Protein AF-A0A0M0JNT2-F1 (afdb_monomer_lite)

InterPro domains:
  IPR013320 Concanavalin A-like lectin/glucanase domain superfamily [SSF49899] (17-79)

Radius of gyration: 14.54 Å; chains: 1; bounding box: 37×26×31 Å

Sequence (84 aa):
MSLDVKESRASLAATSGPAQIYWDGVSVATTASMRFPLPVGRSNLYVGKSNWGDVDPMFTGQMKDLLVWDVALSPAELDAVRLG

Foldseek 3Di:
DDKDKFDADPDPPDQWAKIFIDDPLHTDDIDGIDGDDDPDDDPDDDDQDDPVPPVDDGRDDDDDDDDDDPHGDDSVRVVVSVVD

Secondary structure (DSSP, 8-state):
--EEEEE--SSTT-SEEEEEEEETTEEEEEEEEEEPPPS---S---SSS-TTGGGSPPP-S--------SS---HHHHHHHHH-

Organism: NCBI:txid1460289

Structure (mmCIF, N/CA/C/O backbone):
data_AF-A0A0M0JNT2-F1
#
_entry.id   AF-A0A0M0JNT2-F1
#
loop_
_atom_site.group_PDB
_atom_site.id
_atom_site.type_symbol
_atom_site.label_atom_id
_atom_site.label_alt_id
_atom_site.label_comp_id
_atom_site.label_asym_id
_atom_site.label_entity_id
_atom_site.label_seq_id
_atom_site.pdbx_PDB_ins_code
_atom_site.Cartn_x
_atom_site.Cartn_y
_atom_site.Cartn_z
_atom_site.occupancy
_atom_site.B_iso_or_equiv
_atom_site.auth_seq_id
_atom_site.auth_comp_id
_atom_site.auth_asym_id
_atom_site.auth_atom_id
_atom_site.pdbx_PDB_model_num
ATOM 1 N N . MET A 1 1 ? 5.594 -6.388 16.475 1.00 72.75 1 MET A N 1
ATOM 2 C CA . MET A 1 1 ? 5.407 -5.140 15.723 1.00 72.75 1 MET A CA 1
ATOM 3 C C . MET A 1 1 ? 4.933 -5.514 14.333 1.00 72.75 1 MET A C 1
ATOM 5 O O . MET A 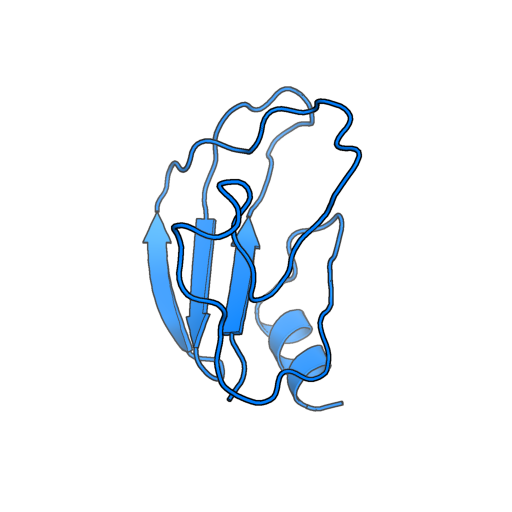1 1 ? 5.656 -6.237 13.656 1.00 72.75 1 MET A O 1
ATOM 9 N N . SER A 1 2 ? 3.716 -5.106 13.973 1.00 80.12 2 SER A N 1
ATOM 10 C CA . SER A 1 2 ? 3.110 -5.312 12.652 1.00 80.12 2 SER A CA 1
ATOM 11 C C . SER A 1 2 ? 3.006 -3.978 11.925 1.00 80.12 2 SER A C 1
ATOM 13 O O . SER A 1 2 ? 2.550 -2.987 12.501 1.00 80.12 2 SER A O 1
ATOM 15 N N . LEU A 1 3 ? 3.429 -3.966 10.665 1.00 82.38 3 LEU A N 1
ATOM 16 C CA . LEU A 1 3 ? 3.224 -2.857 9.745 1.00 82.38 3 LEU A CA 1
ATOM 17 C C . LEU A 1 3 ? 2.323 -3.351 8.625 1.00 82.38 3 LEU A C 1
ATOM 19 O O . LEU A 1 3 ? 2.664 -4.315 7.945 1.00 82.38 3 LEU A O 1
ATOM 23 N N . ASP A 1 4 ? 1.223 -2.644 8.396 1.00 84.69 4 ASP A N 1
ATOM 24 C CA . ASP A 1 4 ? 0.270 -3.003 7.356 1.00 84.69 4 ASP A CA 1
ATOM 25 C C . ASP A 1 4 ? -0.016 -1.794 6.475 1.00 84.69 4 ASP A C 1
ATOM 27 O O . ASP A 1 4 ? -0.261 -0.682 6.956 1.00 84.69 4 ASP A O 1
ATOM 31 N N . VAL A 1 5 ? 0.004 -2.020 5.165 1.00 82.94 5 VAL A N 1
ATOM 32 C CA . VAL A 1 5 ? -0.261 -0.996 4.157 1.00 82.94 5 VAL A CA 1
ATOM 33 C C . VAL A 1 5 ? -1.452 -1.441 3.332 1.00 82.94 5 VAL A C 1
ATOM 35 O O . VAL A 1 5 ? -1.453 -2.521 2.745 1.00 82.94 5 VAL A O 1
ATOM 38 N N . LYS A 1 6 ? -2.469 -0.585 3.280 1.00 86.00 6 LYS A N 1
ATOM 39 C CA . LYS A 1 6 ? -3.670 -0.793 2.484 1.00 86.00 6 LYS A CA 1
ATOM 40 C C . LYS A 1 6 ? -3.720 0.233 1.367 1.00 86.00 6 LYS A C 1
ATOM 42 O O . LYS A 1 6 ? -3.783 1.434 1.618 1.00 86.00 6 LYS A O 1
ATOM 47 N N . GLU A 1 7 ? -3.797 -0.257 0.141 1.00 80.12 7 GLU A N 1
ATOM 48 C CA . GLU A 1 7 ? -4.136 0.522 -1.045 1.00 80.12 7 GLU A CA 1
ATOM 49 C C . GLU A 1 7 ? -5.441 -0.019 -1.617 1.00 80.12 7 GLU A C 1
ATOM 51 O O . GLU A 1 7 ? -5.673 -1.226 -1.596 1.00 80.12 7 GLU A O 1
ATOM 56 N N . SER A 1 8 ? -6.303 0.850 -2.141 1.00 83.44 8 SER A N 1
ATOM 57 C CA . SER A 1 8 ? -7.519 0.397 -2.825 1.00 83.44 8 SER A CA 1
ATOM 58 C C . SER A 1 8 ? -7.627 1.012 -4.209 1.00 83.44 8 SER A C 1
ATOM 60 O O . SER A 1 8 ? -7.535 2.227 -4.378 1.00 83.44 8 SER A O 1
ATOM 62 N N . ARG A 1 9 ? -7.816 0.155 -5.217 1.00 78.81 9 ARG A N 1
ATOM 63 C CA . ARG A 1 9 ? -7.967 0.566 -6.612 1.00 78.81 9 ARG A CA 1
ATOM 64 C C . ARG A 1 9 ? -9.435 0.518 -7.007 1.00 78.81 9 ARG A C 1
ATOM 66 O O . ARG A 1 9 ? -10.063 -0.529 -6.916 1.00 78.81 9 ARG A O 1
ATOM 73 N N . ALA A 1 10 ? -9.956 1.632 -7.513 1.00 75.44 10 ALA A N 1
ATOM 74 C CA . ALA A 1 10 ? -11.299 1.665 -8.093 1.00 75.44 10 ALA A CA 1
ATOM 75 C C . ALA A 1 10 ? -11.385 0.883 -9.422 1.00 75.44 10 ALA A C 1
ATOM 77 O O . ALA A 1 10 ? -12.462 0.442 -9.811 1.00 75.44 10 ALA A O 1
ATOM 78 N N . SER A 1 11 ? -10.260 0.718 -10.132 1.00 77.56 11 SER A N 1
ATOM 79 C CA . SER A 1 11 ? -10.146 -0.099 -11.346 1.00 77.56 11 SER A CA 1
ATOM 80 C C . SER A 1 11 ? -8.685 -0.466 -11.644 1.00 77.56 11 SER A C 1
ATOM 82 O O . SER A 1 11 ? -7.759 0.161 -11.122 1.00 77.56 11 SER A O 1
ATOM 84 N N . LEU A 1 12 ? -8.459 -1.436 -12.539 1.00 75.12 12 LEU A N 1
ATOM 85 C CA . LEU A 1 12 ? -7.113 -1.817 -13.002 1.00 75.12 12 LEU A CA 1
ATOM 86 C C . LEU A 1 12 ? -6.393 -0.696 -13.776 1.00 75.12 12 LEU A C 1
ATOM 88 O O . LEU A 1 12 ? -5.166 -0.678 -13.829 1.00 75.12 12 LEU A O 1
ATOM 92 N N . ALA A 1 13 ? -7.144 0.252 -14.346 1.00 80.62 13 ALA A N 1
ATOM 93 C CA . ALA A 1 13 ? -6.604 1.406 -15.065 1.00 80.62 13 ALA A CA 1
ATOM 94 C C . ALA A 1 13 ? -6.269 2.595 -14.145 1.00 80.62 13 ALA A C 1
ATOM 96 O O . ALA A 1 13 ? -5.634 3.552 -14.590 1.00 80.62 13 ALA A O 1
ATOM 97 N N . ALA A 1 14 ? -6.690 2.563 -12.875 1.00 85.69 14 ALA A N 1
ATOM 98 C CA . ALA A 1 14 ? -6.419 3.640 -11.933 1.00 85.69 14 ALA A CA 1
ATOM 99 C C . ALA A 1 14 ? -4.906 3.801 -11.709 1.00 85.69 14 ALA A C 1
ATOM 101 O O . ALA A 1 14 ? -4.196 2.838 -11.407 1.00 85.69 14 ALA A O 1
ATOM 102 N N . THR A 1 15 ? -4.419 5.036 -11.837 1.00 90.12 15 THR A N 1
ATOM 103 C CA . THR A 1 15 ? -3.008 5.407 -11.628 1.00 90.12 15 THR A CA 1
ATOM 104 C C . THR A 1 15 ? -2.751 5.992 -10.239 1.00 90.12 15 THR A C 1
ATOM 106 O O . THR A 1 15 ? -1.596 6.112 -9.826 1.00 90.12 15 THR A O 1
ATOM 109 N N . SER A 1 16 ? -3.814 6.323 -9.506 1.00 92.94 16 SER A N 1
ATOM 110 C CA . SER A 1 16 ? -3.784 6.743 -8.109 1.00 92.94 16 SER A CA 1
ATOM 111 C C . SER A 1 16 ? -5.085 6.381 -7.393 1.00 92.94 16 SER A C 1
ATOM 113 O O . SER A 1 16 ? -6.102 6.105 -8.032 1.00 92.94 16 SER A O 1
ATOM 115 N N . GLY A 1 17 ? -5.060 6.402 -6.065 1.00 92.88 17 GLY A N 1
ATOM 116 C CA . GLY A 1 17 ? -6.233 6.182 -5.221 1.00 92.88 17 GLY A CA 1
ATOM 117 C C . GLY A 1 17 ? -5.883 6.242 -3.736 1.00 92.88 17 GLY A C 1
ATOM 118 O O . GLY A 1 17 ? -4.744 6.574 -3.396 1.00 92.88 17 GLY A O 1
ATOM 119 N N . PRO A 1 18 ? -6.844 5.973 -2.842 1.00 93.25 18 PRO A N 1
ATOM 120 C CA . PRO A 1 18 ? -6.625 6.146 -1.419 1.00 93.25 18 PRO A CA 1
ATOM 121 C C . PRO A 1 18 ? -5.709 5.060 -0.851 1.00 93.25 18 PRO A C 1
ATOM 123 O O . PRO A 1 18 ? -5.758 3.893 -1.261 1.00 93.25 18 PRO A O 1
ATOM 126 N N . ALA A 1 19 ? -4.896 5.471 0.119 1.00 92.94 19 ALA A N 1
ATOM 127 C CA . ALA A 1 19 ? -3.956 4.614 0.821 1.00 92.94 19 ALA A CA 1
ATOM 128 C C . ALA A 1 19 ? -3.951 4.913 2.322 1.00 92.94 19 ALA A C 1
ATOM 130 O O . ALA A 1 19 ? -4.184 6.046 2.753 1.00 92.94 19 ALA A O 1
ATOM 131 N N . GLN A 1 20 ? -3.684 3.878 3.109 1.00 93.88 20 GLN A N 1
ATOM 132 C CA . GLN A 1 20 ? -3.722 3.918 4.561 1.00 93.88 20 GLN A CA 1
ATOM 133 C C . GLN A 1 20 ? -2.617 3.032 5.137 1.00 93.88 20 GLN A C 1
ATOM 135 O O . GLN A 1 20 ? -2.471 1.876 4.743 1.00 93.88 20 GLN A O 1
ATOM 140 N N . ILE A 1 21 ? -1.868 3.572 6.096 1.00 92.94 21 ILE A N 1
ATOM 141 C CA . ILE A 1 21 ? -0.830 2.854 6.840 1.00 92.94 21 ILE A CA 1
ATOM 142 C C . ILE A 1 21 ? -1.326 2.602 8.259 1.00 92.94 21 ILE A C 1
ATOM 144 O O . ILE A 1 21 ? -1.913 3.498 8.882 1.00 92.94 21 ILE A O 1
ATOM 148 N N . TYR A 1 22 ? -1.065 1.398 8.758 1.00 91.31 22 TYR A N 1
ATOM 149 C CA . TYR A 1 22 ? -1.354 0.986 10.121 1.00 91.31 22 TYR A CA 1
ATOM 150 C C . TYR A 1 22 ? -0.093 0.492 10.828 1.00 91.31 22 TYR A C 1
ATOM 152 O O . TYR A 1 22 ? 0.712 -0.225 10.235 1.00 91.31 22 TYR A O 1
ATOM 160 N N . TRP A 1 23 ? 0.033 0.823 12.109 1.00 92.00 23 TRP A N 1
ATOM 161 C CA . TRP A 1 23 ? 1.074 0.318 12.996 1.00 92.00 23 TRP A CA 1
ATOM 162 C C . TRP A 1 23 ? 0.402 -0.359 14.189 1.00 92.00 23 TRP A C 1
ATOM 164 O O . TRP A 1 23 ? -0.375 0.279 14.897 1.00 92.00 23 TRP A O 1
ATOM 174 N N . ASP A 1 24 ? 0.664 -1.656 14.375 1.00 88.19 24 ASP A N 1
ATOM 175 C CA . ASP A 1 24 ? 0.104 -2.463 15.471 1.00 88.19 24 ASP A CA 1
ATOM 176 C C . ASP A 1 24 ? -1.426 -2.309 15.607 1.00 88.19 24 ASP A C 1
ATOM 178 O O . ASP A 1 24 ? -1.954 -2.084 16.693 1.00 88.19 24 ASP A O 1
ATOM 182 N N . GLY A 1 25 ? -2.159 -2.369 14.490 1.00 86.50 25 GLY A N 1
ATOM 183 C CA . GLY A 1 25 ? -3.616 -2.171 14.507 1.00 86.50 25 GLY A CA 1
ATOM 184 C C . GLY A 1 25 ? -4.079 -0.752 14.192 1.00 86.50 25 GLY A C 1
ATOM 185 O O . GLY A 1 25 ? -5.153 -0.554 13.626 1.00 86.50 25 GLY A O 1
ATOM 186 N N . VAL A 1 26 ? -3.267 0.251 14.518 1.00 89.25 26 VAL A N 1
ATOM 187 C CA . VAL A 1 26 ? -3.700 1.651 14.588 1.00 89.25 26 VAL A CA 1
ATOM 188 C C . VAL A 1 26 ? -3.380 2.395 13.298 1.00 89.25 26 VAL A C 1
ATOM 190 O O . VAL A 1 26 ? -2.257 2.352 12.811 1.00 89.25 26 VAL A O 1
ATOM 193 N N . SER A 1 27 ? -4.361 3.115 12.750 1.00 91.88 27 SER A N 1
ATOM 194 C CA . SER A 1 27 ? -4.169 4.015 11.604 1.00 91.88 27 SER A CA 1
ATOM 195 C C . SER A 1 27 ? -3.194 5.141 11.967 1.00 91.88 27 SER A C 1
ATOM 197 O O . SER A 1 27 ? -3.472 5.921 12.876 1.00 91.88 27 SER A O 1
ATOM 199 N N . VAL A 1 28 ? -2.066 5.236 11.254 1.00 96.25 28 VAL A N 1
ATOM 200 C CA . VAL A 1 28 ? -1.022 6.250 11.512 1.00 96.25 28 VAL A CA 1
ATOM 201 C C . VAL A 1 28 ? -0.854 7.264 10.381 1.00 96.25 28 VAL A C 1
ATOM 203 O O . VAL A 1 28 ? -0.351 8.358 10.621 1.00 96.25 28 VAL A O 1
ATOM 206 N N . ALA A 1 29 ? -1.278 6.941 9.155 1.00 95.94 29 ALA A N 1
ATOM 207 C CA . ALA A 1 29 ? -1.220 7.873 8.028 1.00 95.94 29 ALA A CA 1
ATOM 208 C C . ALA A 1 29 ? -2.236 7.521 6.941 1.00 95.94 29 ALA A C 1
ATOM 210 O O . ALA A 1 29 ? -2.266 6.386 6.469 1.00 95.94 29 ALA A O 1
ATOM 211 N N . THR A 1 30 ? -3.012 8.510 6.499 1.00 95.56 30 THR A N 1
ATOM 212 C CA . THR A 1 30 ? -4.041 8.355 5.466 1.00 95.56 30 THR A CA 1
ATOM 213 C C . THR A 1 30 ? -3.852 9.371 4.348 1.00 95.56 30 THR A C 1
ATOM 215 O O . THR A 1 30 ? -3.446 10.508 4.594 1.00 95.56 30 THR A O 1
ATOM 218 N N . THR A 1 31 ? -4.161 8.979 3.116 1.00 95.38 31 THR A N 1
ATOM 219 C CA . THR A 1 31 ? -4.245 9.896 1.977 1.00 95.38 31 THR A CA 1
ATOM 220 C C . THR A 1 31 ? -5.396 9.510 1.061 1.00 95.38 31 THR A C 1
ATOM 222 O O . THR A 1 31 ? -5.632 8.332 0.788 1.00 95.38 31 THR A O 1
ATOM 225 N N . ALA A 1 32 ? -6.097 10.520 0.546 1.00 93.31 32 ALA A N 1
ATOM 226 C CA . ALA A 1 32 ? -7.149 10.331 -0.448 1.00 93.31 32 ALA A CA 1
ATOM 227 C C . ALA A 1 32 ? -6.590 9.986 -1.839 1.00 93.31 32 ALA A C 1
ATOM 229 O O . ALA A 1 32 ? -7.305 9.423 -2.666 1.00 93.31 32 ALA A O 1
ATOM 230 N N . SER A 1 33 ? -5.324 10.326 -2.110 1.00 93.75 33 SER A N 1
ATOM 231 C CA . SER A 1 33 ? -4.690 10.073 -3.402 1.00 93.75 33 SER A CA 1
ATOM 232 C C . SER A 1 33 ? -3.196 9.810 -3.239 1.00 93.75 33 SER A C 1
ATOM 234 O O . SER A 1 33 ? -2.415 10.699 -2.901 1.00 93.75 33 SER A O 1
ATOM 236 N N . MET A 1 34 ? -2.803 8.569 -3.504 1.00 93.38 34 MET A N 1
ATOM 237 C CA . MET A 1 34 ? -1.429 8.114 -3.649 1.00 93.38 34 MET A CA 1
ATOM 238 C C . MET A 1 34 ? -1.247 7.555 -5.051 1.00 93.38 34 MET A C 1
ATOM 240 O O . MET A 1 34 ? -2.111 6.838 -5.555 1.00 93.38 34 MET A O 1
ATOM 244 N N . ARG A 1 35 ? -0.122 7.873 -5.692 1.00 93.00 35 ARG A N 1
ATOM 245 C CA . ARG A 1 35 ? 0.212 7.304 -6.997 1.00 93.00 35 ARG A CA 1
ATOM 246 C C . ARG A 1 35 ? 0.534 5.825 -6.832 1.00 93.00 35 ARG A C 1
ATOM 248 O O . ARG A 1 35 ? 1.424 5.474 -6.064 1.00 93.00 35 ARG A O 1
ATOM 255 N N . PHE A 1 36 ? -0.141 4.978 -7.593 1.00 88.19 36 PHE A N 1
ATOM 256 C CA . PHE A 1 36 ? 0.139 3.556 -7.556 1.00 88.19 36 PHE A CA 1
ATOM 257 C C . PHE A 1 36 ? 1.394 3.202 -8.357 1.00 88.19 36 PHE A C 1
ATOM 259 O O . PHE A 1 36 ? 1.708 3.869 -9.354 1.00 88.19 36 PHE A O 1
ATOM 266 N N . PRO A 1 37 ? 2.090 2.110 -7.994 1.00 84.12 37 PRO A N 1
ATOM 267 C CA . PRO A 1 37 ? 3.129 1.554 -8.841 1.00 84.12 37 PRO A CA 1
ATOM 268 C C . PRO A 1 37 ? 2.575 1.241 -10.234 1.00 84.12 37 PRO A C 1
ATOM 270 O O . PRO A 1 37 ? 1.484 0.675 -10.379 1.00 84.12 37 PRO A O 1
ATOM 273 N N . LEU A 1 38 ? 3.353 1.589 -11.263 1.00 85.06 38 LEU A N 1
ATOM 274 C CA . LEU A 1 38 ? 3.006 1.263 -12.645 1.00 85.06 38 LEU A CA 1
ATOM 275 C C . LEU A 1 38 ? 2.865 -0.263 -12.804 1.00 85.06 38 LEU A C 1
ATOM 277 O O . LEU A 1 38 ? 3.676 -0.997 -12.214 1.00 85.06 38 LEU A O 1
ATOM 281 N N . PRO A 1 39 ? 1.882 -0.734 -13.597 1.00 83.38 39 PRO A N 1
ATOM 282 C CA . PRO A 1 39 ? 1.658 -2.150 -13.871 1.00 83.38 39 PRO A CA 1
ATOM 283 C C . PRO A 1 39 ? 2.672 -2.654 -14.908 1.00 83.38 39 PRO A C 1
ATOM 285 O O . PRO A 1 39 ? 2.333 -2.982 -16.040 1.00 83.38 39 PRO A O 1
ATOM 288 N N . VAL A 1 40 ? 3.946 -2.655 -14.527 1.00 86.75 40 VAL A N 1
ATOM 289 C CA . VAL A 1 40 ? 5.061 -3.155 -15.336 1.00 86.75 40 VAL A CA 1
ATOM 290 C C . VAL A 1 40 ? 5.614 -4.426 -14.708 1.00 86.75 40 VAL A C 1
ATOM 292 O O . VAL A 1 40 ? 5.618 -4.563 -13.481 1.00 86.75 40 VAL A O 1
ATOM 295 N N . GLY A 1 41 ? 6.101 -5.345 -15.543 1.00 88.75 41 GLY A N 1
ATOM 296 C CA . GLY A 1 41 ? 6.827 -6.518 -15.065 1.00 88.75 41 GLY A CA 1
ATOM 297 C C . GLY A 1 41 ? 8.061 -6.091 -14.269 1.00 88.75 41 GLY A C 1
ATOM 298 O O . GLY A 1 41 ? 8.831 -5.245 -14.723 1.00 88.75 41 GLY A O 1
ATOM 299 N N . ARG A 1 42 ? 8.235 -6.657 -13.072 1.00 87.69 42 ARG A N 1
ATOM 300 C CA . ARG A 1 42 ? 9.413 -6.439 -12.224 1.00 87.69 42 ARG A CA 1
ATOM 301 C C . ARG A 1 42 ? 10.125 -7.766 -12.017 1.00 87.69 42 ARG A C 1
ATOM 303 O O . ARG A 1 42 ? 9.504 -8.723 -11.573 1.00 87.69 42 ARG A O 1
ATOM 310 N N . SER A 1 43 ? 11.422 -7.803 -12.313 1.00 90.12 43 SER A N 1
ATOM 311 C CA . SER A 1 43 ? 12.247 -9.004 -12.123 1.00 90.12 43 SER A CA 1
ATOM 312 C C . SER A 1 43 ? 12.579 -9.271 -10.656 1.00 90.12 43 SER A C 1
ATOM 314 O O . SER A 1 43 ? 12.928 -10.392 -10.309 1.00 90.12 43 SER A O 1
ATOM 316 N N . ASN A 1 44 ? 12.477 -8.246 -9.804 1.00 88.81 44 ASN A N 1
ATOM 317 C CA . ASN A 1 44 ? 12.817 -8.316 -8.389 1.00 88.81 44 ASN A CA 1
ATOM 318 C C . ASN A 1 44 ? 11.707 -7.697 -7.533 1.00 88.81 44 ASN A C 1
ATOM 320 O O . ASN A 1 44 ? 11.118 -6.680 -7.909 1.00 88.81 44 ASN A O 1
ATOM 324 N N . LEU A 1 45 ? 11.487 -8.284 -6.357 1.00 88.56 45 LEU A N 1
ATOM 325 C CA . LEU A 1 45 ? 10.648 -7.755 -5.284 1.00 88.56 45 LEU A CA 1
ATOM 326 C C . LEU A 1 45 ? 11.471 -7.819 -3.995 1.00 88.56 45 LEU A C 1
ATOM 328 O O . LEU A 1 45 ? 11.726 -8.903 -3.475 1.00 88.56 45 LEU A O 1
ATOM 332 N N . TYR A 1 46 ? 11.952 -6.670 -3.522 1.00 91.06 46 TYR A N 1
ATOM 333 C CA . TYR A 1 46 ? 12.828 -6.599 -2.354 1.00 91.06 46 TYR A CA 1
ATOM 334 C C . TYR A 1 46 ? 12.061 -6.199 -1.099 1.00 91.06 46 TYR A C 1
ATOM 336 O O . TYR A 1 46 ? 11.197 -5.326 -1.138 1.00 91.06 46 TYR A O 1
ATOM 344 N N . VAL A 1 47 ? 12.440 -6.808 0.023 1.00 92.44 47 VAL A N 1
ATOM 345 C CA . VAL A 1 47 ? 11.979 -6.462 1.371 1.00 92.44 47 VAL A CA 1
ATOM 346 C C . VAL A 1 47 ? 13.227 -6.287 2.233 1.00 92.44 47 VAL A C 1
ATOM 348 O O . VAL A 1 47 ? 14.119 -7.132 2.205 1.00 92.44 47 VAL A O 1
ATOM 351 N N . GLY A 1 48 ? 13.338 -5.159 2.939 1.00 92.50 48 GLY A N 1
ATOM 352 C CA . GLY A 1 48 ? 14.534 -4.808 3.722 1.00 92.50 48 GLY A CA 1
ATOM 353 C C . GLY A 1 48 ? 15.765 -4.392 2.900 1.00 92.50 48 GLY A C 1
ATOM 354 O O . GLY A 1 48 ? 16.835 -4.182 3.464 1.00 92.50 48 GLY A O 1
ATOM 355 N N . LYS A 1 49 ? 15.621 -4.251 1.579 1.00 91.81 49 LYS A N 1
ATOM 356 C CA . LYS A 1 49 ? 16.652 -3.797 0.637 1.00 91.81 49 LYS A CA 1
ATOM 357 C C . LYS A 1 49 ? 16.030 -2.831 -0.371 1.00 91.81 49 LYS A C 1
ATOM 359 O O . LYS A 1 49 ? 14.882 -3.019 -0.770 1.00 91.81 49 LYS A O 1
ATOM 364 N N . SER A 1 50 ? 16.785 -1.825 -0.807 1.00 89.69 50 SER A N 1
ATOM 365 C CA . SER A 1 50 ? 16.363 -0.929 -1.887 1.00 89.69 50 SER A 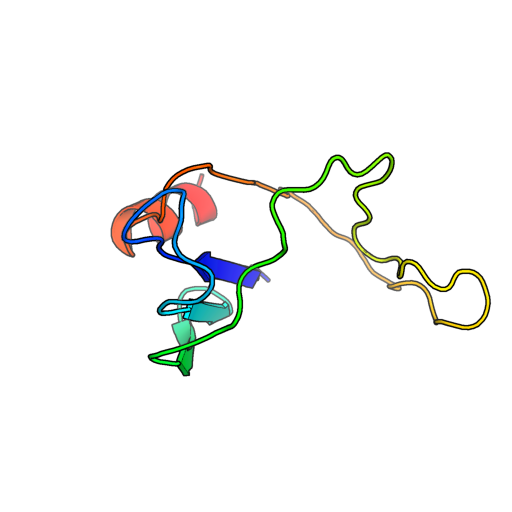CA 1
ATOM 366 C C . SER A 1 50 ? 16.791 -1.441 -3.272 1.00 89.69 50 SER A C 1
ATOM 368 O O . SER A 1 50 ? 17.652 -2.314 -3.416 1.00 89.69 50 SER A O 1
ATOM 370 N N . ASN A 1 51 ? 16.210 -0.848 -4.3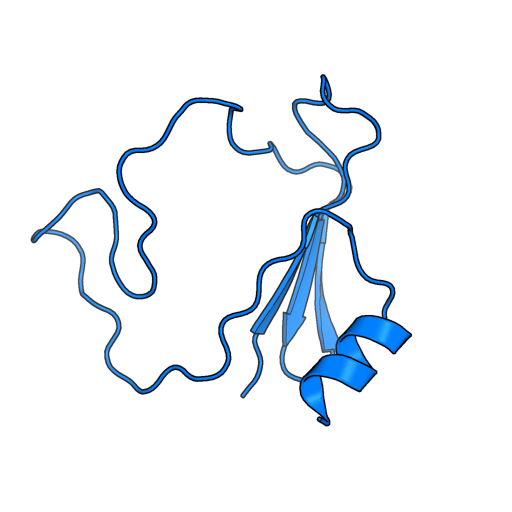18 1.00 88.00 51 ASN A N 1
ATOM 371 C CA . ASN A 1 51 ? 16.577 -1.126 -5.707 1.00 88.00 51 ASN A CA 1
ATOM 372 C C . ASN A 1 51 ? 17.901 -0.463 -6.142 1.00 88.00 51 ASN A C 1
ATOM 374 O O . ASN A 1 51 ? 18.452 -0.843 -7.171 1.00 88.00 51 ASN A O 1
ATOM 378 N N . TRP A 1 52 ? 18.405 0.523 -5.394 1.00 87.94 52 TRP A N 1
ATOM 379 C CA . TRP A 1 52 ? 19.622 1.268 -5.747 1.00 87.94 52 TRP A CA 1
ATOM 380 C C . TRP A 1 52 ? 20.912 0.603 -5.246 1.00 87.94 52 TRP A C 1
ATOM 382 O O . TRP A 1 52 ? 22.000 1.110 -5.499 1.00 87.94 52 TRP A O 1
ATOM 392 N N . GLY A 1 53 ? 20.814 -0.588 -4.649 1.00 79.38 53 GLY A N 1
ATOM 393 C CA . GLY A 1 53 ? 21.967 -1.434 -4.348 1.00 79.38 53 GLY A CA 1
ATOM 394 C C . GLY A 1 53 ? 22.783 -0.935 -3.157 1.00 79.38 53 GLY A C 1
ATOM 395 O O . GLY A 1 53 ? 22.218 -0.474 -2.171 1.00 79.38 53 GLY A O 1
ATOM 39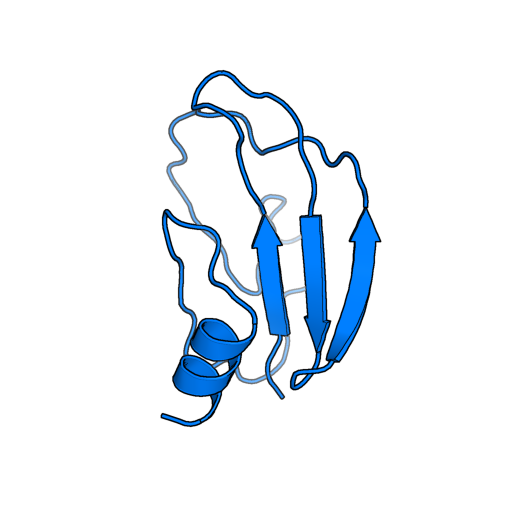6 N N . ASP A 1 54 ? 24.106 -1.073 -3.244 1.00 80.50 54 ASP A N 1
ATOM 397 C CA . ASP A 1 54 ? 25.036 -0.981 -2.106 1.00 80.50 54 ASP A CA 1
ATOM 398 C C . ASP A 1 54 ? 25.198 0.434 -1.518 1.00 80.50 54 ASP A C 1
ATOM 400 O O . ASP A 1 54 ? 25.846 0.600 -0.487 1.00 80.50 54 ASP A O 1
ATOM 404 N N . VAL A 1 55 ? 24.620 1.455 -2.160 1.00 87.56 55 VAL A N 1
ATOM 405 C CA . VAL A 1 55 ? 24.595 2.829 -1.629 1.00 87.56 55 VAL A CA 1
ATOM 406 C C . VAL A 1 55 ? 23.551 3.016 -0.531 1.00 87.56 55 VAL A C 1
ATOM 408 O O . VAL A 1 55 ? 23.741 3.867 0.336 1.00 87.56 55 VAL A O 1
ATOM 411 N N . ASP A 1 56 ? 22.478 2.221 -0.546 1.00 92.69 56 ASP A N 1
ATOM 412 C CA . ASP A 1 56 ? 21.424 2.316 0.456 1.00 92.69 56 ASP A CA 1
ATOM 413 C C . ASP A 1 56 ? 21.652 1.288 1.569 1.00 92.69 56 ASP A C 1
ATOM 415 O O . ASP A 1 56 ? 21.954 0.120 1.295 1.00 92.69 56 ASP A O 1
ATOM 419 N N . PRO A 1 57 ? 21.478 1.680 2.842 1.00 91.19 57 PRO A N 1
ATOM 420 C CA . PRO A 1 57 ? 21.624 0.753 3.950 1.00 91.19 57 PRO A CA 1
ATOM 421 C C . PRO A 1 57 ? 20.575 -0.361 3.870 1.00 91.19 57 PRO A C 1
ATOM 423 O O . PRO A 1 57 ? 19.403 -0.130 3.562 1.00 91.19 57 PRO A O 1
ATOM 426 N N . MET A 1 58 ? 20.995 -1.583 4.195 1.00 93.06 58 MET A N 1
ATOM 427 C CA . MET A 1 58 ? 20.065 -2.693 4.397 1.00 93.06 58 MET A CA 1
ATOM 428 C C . MET A 1 58 ? 19.306 -2.507 5.713 1.00 93.06 58 MET A C 1
ATOM 430 O O . MET A 1 58 ? 19.831 -1.951 6.681 1.00 93.06 58 MET A O 1
ATOM 434 N N . PHE A 1 59 ? 18.077 -3.015 5.767 1.00 93.50 59 PHE A N 1
ATOM 435 C CA . PHE A 1 59 ? 17.351 -3.134 7.024 1.00 93.50 59 PHE A CA 1
ATOM 436 C C . PHE A 1 59 ? 18.098 -4.076 7.976 1.00 93.50 59 PHE A C 1
ATOM 438 O O . PHE A 1 59 ? 18.426 -5.206 7.612 1.00 93.50 59 PHE A O 1
ATOM 445 N N . THR A 1 60 ? 18.310 -3.626 9.212 1.00 95.12 60 THR A N 1
ATOM 446 C CA . THR A 1 60 ? 18.931 -4.425 10.275 1.00 95.12 60 THR A CA 1
ATOM 447 C C . THR A 1 60 ? 17.882 -4.764 11.324 1.00 95.12 60 THR A C 1
ATOM 449 O O . THR A 1 60 ? 17.470 -3.908 12.104 1.00 95.12 60 THR A O 1
ATOM 452 N N . GLY A 1 61 ? 17.447 -6.020 11.346 1.00 93.75 61 GLY A N 1
ATOM 453 C CA . GLY A 1 61 ? 16.434 -6.511 12.273 1.00 93.75 61 GLY A CA 1
ATOM 454 C C . GLY A 1 61 ? 15.834 -7.834 11.810 1.00 93.75 61 GLY A C 1
ATOM 455 O O . GLY A 1 61 ? 16.332 -8.464 10.879 1.00 93.75 61 GLY A O 1
ATOM 456 N N . GLN A 1 62 ? 14.747 -8.249 12.456 1.00 93.25 62 GLN A N 1
ATOM 457 C CA . GLN A 1 62 ? 13.986 -9.438 12.076 1.00 93.25 62 GLN A CA 1
ATOM 458 C C . GLN A 1 62 ? 12.651 -9.030 11.453 1.00 93.25 62 GLN A C 1
ATOM 460 O O . GLN A 1 62 ? 11.968 -8.144 11.962 1.00 93.25 62 GLN A O 1
ATOM 465 N N . MET A 1 63 ? 12.284 -9.697 10.362 1.00 92.25 63 MET A N 1
ATOM 466 C CA . MET A 1 63 ? 10.971 -9.597 9.727 1.00 92.25 63 MET A CA 1
ATOM 467 C C . MET A 1 63 ? 10.350 -10.990 9.722 1.00 92.25 63 MET A C 1
ATOM 469 O O . MET A 1 63 ? 11.040 -11.973 9.451 1.00 92.25 63 MET A O 1
ATOM 473 N N . LYS A 1 64 ? 9.059 -11.073 10.029 1.00 91.12 64 LYS A N 1
ATOM 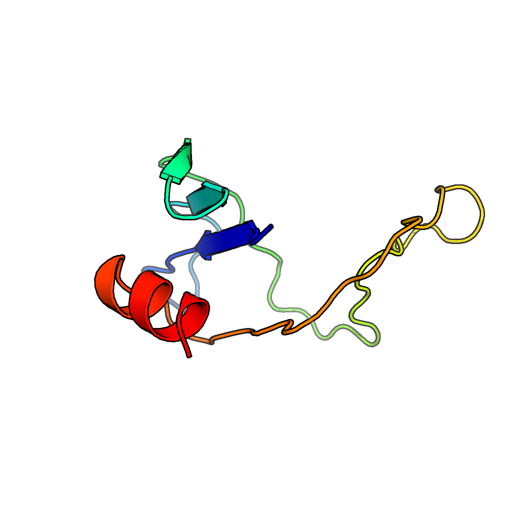474 C CA . LYS A 1 64 ? 8.267 -12.302 9.960 1.00 91.12 64 LYS A CA 1
ATOM 475 C C . LYS A 1 64 ? 6.921 -11.988 9.317 1.00 91.12 64 LYS A C 1
ATOM 477 O O . LYS A 1 64 ? 6.492 -10.839 9.369 1.00 91.12 64 LYS A O 1
ATOM 482 N N . ASP A 1 65 ? 6.302 -13.005 8.729 1.00 90.38 65 ASP A N 1
ATOM 483 C CA . ASP A 1 65 ? 4.915 -12.969 8.250 1.00 90.38 65 ASP A CA 1
ATOM 484 C C . ASP A 1 65 ? 4.627 -11.859 7.219 1.00 90.38 65 ASP A C 1
ATOM 486 O O . ASP A 1 65 ? 3.663 -11.107 7.329 1.00 90.38 65 ASP A O 1
ATOM 490 N N . LEU A 1 66 ? 5.475 -11.753 6.184 1.00 90.62 66 LEU A N 1
ATOM 491 C CA . LEU A 1 66 ? 5.207 -10.868 5.048 1.00 90.62 66 LEU A CA 1
ATOM 492 C C . LEU A 1 66 ? 4.073 -11.438 4.191 1.00 90.62 66 LEU A C 1
ATOM 494 O O . LEU A 1 66 ? 4.228 -12.473 3.543 1.00 90.62 66 LEU A O 1
ATOM 498 N N . LEU A 1 67 ? 2.967 -10.707 4.141 1.00 91.25 67 LEU A N 1
ATOM 499 C CA . LEU A 1 67 ? 1.754 -11.095 3.437 1.00 91.25 67 LEU A CA 1
ATOM 500 C C . LEU A 1 67 ? 1.384 -10.017 2.412 1.00 91.25 67 LEU A C 1
ATOM 502 O O . LEU A 1 67 ? 1.551 -8.822 2.657 1.00 91.25 67 LEU A O 1
ATOM 506 N N . VAL A 1 68 ? 0.904 -10.444 1.245 1.00 89.81 68 VAL A N 1
ATOM 507 C CA . VAL A 1 68 ? 0.496 -9.557 0.149 1.00 89.81 68 VAL A CA 1
ATOM 508 C C . VAL A 1 68 ? -0.831 -10.056 -0.403 1.00 89.81 68 VAL A C 1
ATOM 510 O O . VAL A 1 68 ? -0.962 -11.2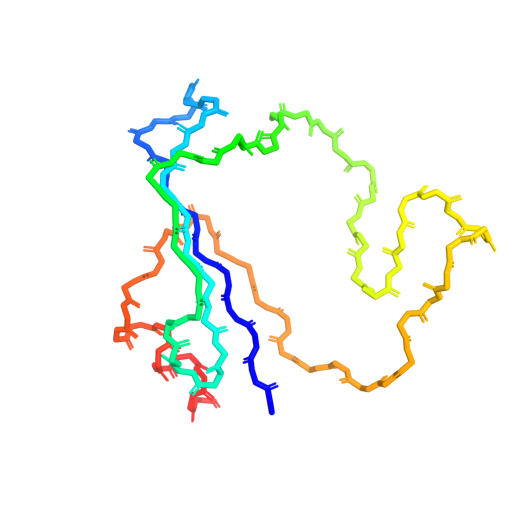37 -0.721 1.00 89.81 68 VAL A O 1
ATOM 513 N N . TRP A 1 69 ? -1.790 -9.145 -0.549 1.00 91.31 69 TRP A N 1
ATOM 514 C CA . TRP A 1 69 ? -3.108 -9.423 -1.112 1.00 91.31 69 TRP A CA 1
ATOM 515 C C . TRP A 1 69 ? -3.328 -8.608 -2.381 1.00 91.31 69 TRP A C 1
ATOM 517 O O . TRP A 1 69 ? -2.826 -7.493 -2.522 1.00 91.31 69 TRP A O 1
ATOM 527 N N . ASP A 1 70 ? -4.109 -9.166 -3.299 1.00 88.44 70 ASP A N 1
ATOM 528 C CA . ASP A 1 70 ? -4.600 -8.485 -4.498 1.00 88.44 70 ASP A CA 1
ATOM 529 C C . ASP A 1 70 ? -5.867 -7.651 -4.228 1.00 88.44 70 ASP A C 1
ATOM 531 O O . ASP A 1 70 ? -6.329 -6.909 -5.098 1.00 88.44 70 ASP A O 1
ATOM 535 N N . VAL A 1 71 ? -6.399 -7.736 -3.005 1.00 86.69 71 VAL A N 1
ATOM 536 C CA . VAL A 1 71 ? -7.575 -7.013 -2.528 1.00 86.69 71 VAL A CA 1
ATOM 537 C C . VAL A 1 71 ? -7.250 -6.160 -1.303 1.00 86.69 71 VAL A C 1
ATOM 539 O O . VAL A 1 71 ? -6.419 -6.499 -0.461 1.00 86.69 71 VAL A O 1
ATOM 542 N N . ALA A 1 72 ? -7.946 -5.032 -1.186 1.00 87.00 72 ALA A N 1
ATOM 543 C CA . ALA A 1 72 ? -7.824 -4.137 -0.049 1.00 87.00 72 ALA A CA 1
ATOM 544 C C . ALA A 1 72 ? -8.621 -4.678 1.152 1.00 87.00 72 ALA A C 1
ATOM 546 O O . ALA A 1 72 ? -9.834 -4.480 1.224 1.00 87.00 72 ALA A O 1
ATOM 547 N N . LEU A 1 73 ? -7.939 -5.305 2.111 1.00 89.56 73 LEU A N 1
ATOM 548 C CA . LEU A 1 73 ? -8.566 -5.870 3.311 1.00 89.56 73 LEU A CA 1
ATOM 549 C C . LEU A 1 73 ? -9.317 -4.819 4.145 1.00 89.56 73 LEU A C 1
ATOM 551 O O . LEU A 1 73 ? -8.883 -3.672 4.300 1.00 89.56 73 LEU A O 1
ATOM 555 N N . SER A 1 74 ? -10.462 -5.192 4.704 1.00 87.38 74 SER A N 1
ATOM 556 C CA . SER A 1 74 ? -11.165 -4.422 5.733 1.00 87.38 74 SER A CA 1
ATOM 557 C C . SER A 1 74 ? -10.359 -4.380 7.044 1.00 87.38 74 SER A C 1
ATOM 559 O O . SER A 1 74 ? -9.477 -5.213 7.254 1.00 87.38 74 SER A O 1
ATOM 561 N N . PRO A 1 75 ? -10.646 -3.432 7.957 1.00 83.62 75 PRO A N 1
ATOM 562 C CA . PRO A 1 75 ? -9.985 -3.399 9.262 1.00 83.62 75 PRO A CA 1
ATOM 563 C C . PRO A 1 75 ? -10.121 -4.713 10.046 1.00 83.62 75 PRO A C 1
ATOM 565 O O . PRO A 1 75 ? -9.142 -5.188 10.606 1.00 83.62 75 PRO A O 1
ATOM 568 N N . ALA A 1 76 ? -11.300 -5.341 10.017 1.00 88.12 76 ALA A N 1
ATOM 569 C CA . ALA A 1 76 ? -11.534 -6.606 10.711 1.00 88.12 76 ALA A CA 1
ATOM 570 C C . ALA A 1 76 ? -10.724 -7.772 10.113 1.00 88.12 76 ALA A C 1
ATOM 572 O O . ALA A 1 76 ? -10.223 -8.611 10.855 1.00 88.12 76 ALA A O 1
ATOM 573 N N . GLU A 1 77 ? -10.565 -7.820 8.786 1.00 91.25 77 GLU A N 1
ATOM 574 C CA . GLU A 1 77 ? -9.725 -8.830 8.126 1.00 91.25 77 GLU A CA 1
ATOM 575 C C . GLU A 1 77 ? -8.240 -8.621 8.440 1.00 91.25 77 GLU A C 1
ATOM 577 O O . GLU A 1 77 ? -7.540 -9.590 8.720 1.00 91.25 77 GLU A O 1
ATOM 582 N N . LEU A 1 78 ? -7.768 -7.367 8.453 1.00 87.81 78 LEU A N 1
ATOM 583 C CA . LEU A 1 78 ? -6.399 -7.041 8.869 1.00 87.81 78 LEU A CA 1
ATOM 584 C C . LEU A 1 78 ? -6.132 -7.496 10.308 1.00 87.81 78 LEU A C 1
ATOM 586 O O . LEU A 1 78 ? -5.099 -8.103 10.579 1.00 87.81 78 LEU A O 1
ATOM 590 N N . ASP A 1 79 ? -7.065 -7.248 11.226 1.00 86.94 79 ASP A N 1
ATOM 591 C CA . ASP A 1 79 ? -6.924 -7.674 12.621 1.00 86.94 79 ASP A CA 1
ATOM 592 C C . ASP A 1 79 ? -6.938 -9.199 12.770 1.00 86.94 79 ASP A C 1
ATOM 594 O O . ASP A 1 79 ? -6.133 -9.743 13.524 1.00 86.94 79 ASP A O 1
ATOM 598 N N . ALA A 1 80 ? -7.785 -9.904 12.015 1.00 87.75 80 ALA A N 1
ATOM 599 C CA . ALA A 1 80 ? -7.813 -11.365 12.025 1.00 87.75 80 ALA A CA 1
ATOM 600 C C . ALA A 1 80 ? -6.480 -11.973 11.560 1.00 87.75 80 ALA A C 1
ATOM 602 O O . ALA A 1 80 ? -5.993 -12.922 12.167 1.00 87.75 80 ALA A O 1
ATOM 603 N N . VAL A 1 81 ? -5.871 -11.404 10.517 1.00 88.38 81 VAL A N 1
ATOM 604 C CA . VAL A 1 81 ? -4.578 -11.862 9.994 1.00 88.38 81 VAL A CA 1
ATOM 605 C C . VAL A 1 81 ? -3.438 -11.619 10.984 1.00 88.38 81 VAL A C 1
ATOM 607 O O . VAL A 1 81 ? -2.557 -12.458 11.115 1.00 88.38 81 VAL A O 1
ATOM 610 N N . ARG A 1 82 ? -3.444 -10.489 11.698 1.00 80.69 82 ARG A N 1
ATOM 611 C CA . ARG A 1 82 ? -2.396 -10.151 12.679 1.00 80.69 82 ARG A CA 1
ATOM 612 C C . ARG A 1 82 ? -2.386 -11.060 13.907 1.00 80.69 82 ARG A C 1
ATOM 614 O O . ARG A 1 82 ? -1.353 -11.167 14.567 1.00 80.69 82 ARG A O 1
ATOM 621 N N . LEU A 1 83 ? -3.548 -11.601 14.272 1.00 75.25 83 LEU A N 1
ATOM 622 C CA . LEU A 1 83 ? -3.753 -12.374 15.499 1.00 75.25 83 LEU A CA 1
ATOM 623 C C . LEU A 1 83 ? -3.674 -13.895 15.287 1.00 75.25 83 LEU A C 1
ATOM 625 O O . LEU A 1 83 ? -3.658 -14.624 16.281 1.00 75.25 83 LEU A O 1
ATOM 629 N N . GLY A 1 84 ? -3.666 -14.356 14.032 1.00 63.12 84 GLY A N 1
ATOM 630 C CA . GLY A 1 84 ? -3.460 -15.760 13.652 1.00 63.12 84 GLY A CA 1
ATOM 631 C C . GLY A 1 84 ? -1.987 -16.114 13.510 1.00 63.12 84 GLY A C 1
ATOM 632 O O . GLY A 1 84 ? -1.661 -17.287 13.794 1.00 63.12 84 GLY A O 1
#

pLDDT: mean 87.9, std 5.96, range [63.12, 96.25]